Protein AF-A0A7H1DH81-F1 (afdb_monomer_lite)

Secondary structure (DSSP, 8-state):
--PPPPHHHHHHHHHHHHHHHTT----SS---HHHHHHHHHHHHHHHHHHHHHHHHHHHHHHHHHHTT--HHHHHHHHHHHHHHHHHHHHHHHHHHTHHHHHHHHHHHHHHHHHHHTS---HHHHHHTT-

Foldseek 3Di:
DPPDDFPLVVVVVVVQVVCVVLLHHQDLDDDDPVSVVSSVVSNVVSLVVLVVVLVVLVVVLVVCVVVVHDPVVNVVSVVVSVCSVVVSVVNVCCVVCSVVVSVVSVVVVVVSVVVVVDPDDPVVVVVVVD

Organism: Mythimna separata (NCBI:txid271217)

pLDDT: mean 76.34, std 10.95, range [39.78, 88.94]

Radius of gyration: 22.03 Å; chains: 1; bounding box: 42×45×63 Å

Sequence (130 aa):
MEEEPLLIDKTIKKCEFLFRCAGLNIKSSAKTRKDTIKSRAMYISNFIWLNIELTGAVAWFFTGIANSKSFTELTYVAPCITLSFVGNLKSIYVVFREDNVDKLIDVLRNMESNERGRPKHADKDAIMKS

Structure (mmCIF, N/CA/C/O backbone):
data_AF-A0A7H1DH81-F1
#
_entry.id   AF-A0A7H1DH81-F1
#
loop_
_atom_site.group_PDB
_atom_site.id
_atom_site.type_symbol
_atom_site.label_atom_id
_atom_site.label_alt_id
_atom_site.label_comp_id
_atom_site.label_asym_id
_atom_site.label_entity_id
_atom_site.label_seq_id
_atom_site.pdbx_PDB_ins_code
_atom_site.Cartn_x
_atom_site.Cartn_y
_atom_site.Cartn_z
_atom_site.occupancy
_atom_site.B_iso_or_equiv
_atom_site.auth_seq_id
_atom_site.auth_comp_id
_atom_site.auth_asym_id
_atom_site.auth_atom_id
_atom_site.pdbx_PDB_model_num
ATOM 1 N N . MET A 1 1 ? -13.277 -2.617 37.165 1.00 39.78 1 MET A N 1
ATOM 2 C CA . MET A 1 1 ? -12.417 -3.563 36.433 1.00 39.78 1 MET A CA 1
ATOM 3 C C . MET A 1 1 ? -12.203 -2.921 35.079 1.00 39.78 1 MET A C 1
ATOM 5 O O . MET A 1 1 ? -13.161 -2.828 34.328 1.00 39.78 1 MET A O 1
ATOM 9 N N . GLU A 1 2 ? -11.048 -2.295 34.857 1.00 45.34 2 GLU A N 1
ATOM 10 C CA . GLU A 1 2 ? -10.732 -1.724 33.543 1.00 45.34 2 GLU A CA 1
ATOM 11 C C . GLU A 1 2 ? -10.611 -2.899 32.571 1.00 45.34 2 GLU A C 1
ATOM 13 O O . GLU A 1 2 ? -9.770 -3.773 32.776 1.00 45.34 2 GLU A O 1
ATOM 18 N N . GLU A 1 3 ? -11.514 -3.000 31.595 1.00 58.84 3 GLU A N 1
ATOM 19 C CA . GLU A 1 3 ? -11.444 -4.073 30.606 1.00 58.84 3 GLU A CA 1
ATOM 20 C C . GLU A 1 3 ? -10.156 -3.910 29.795 1.00 58.84 3 GLU A C 1
ATOM 22 O O . GLU A 1 3 ? -9.946 -2.882 29.146 1.00 58.84 3 GLU A O 1
ATOM 27 N N . GLU A 1 4 ? -9.268 -4.907 29.854 1.00 67.12 4 GLU A N 1
ATOM 28 C CA . GLU A 1 4 ? -8.055 -4.909 29.041 1.00 67.12 4 GLU A CA 1
ATOM 29 C C . GLU A 1 4 ? -8.435 -4.744 27.562 1.00 67.12 4 GLU A C 1
ATOM 31 O O . GLU A 1 4 ? -9.294 -5.482 27.066 1.00 67.12 4 GLU A O 1
ATOM 36 N N . PRO A 1 5 ? -7.800 -3.824 26.820 1.00 73.19 5 PRO A N 1
ATOM 37 C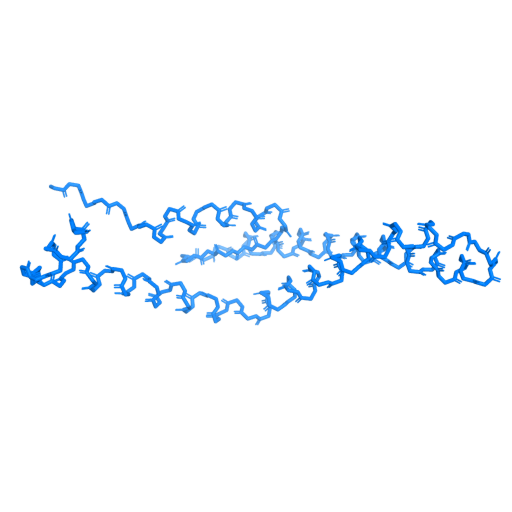 CA . PRO A 1 5 ? -8.129 -3.612 25.417 1.00 73.19 5 PRO A CA 1
ATOM 38 C C . PRO A 1 5 ? -7.924 -4.898 24.598 1.00 73.19 5 PRO A C 1
ATOM 40 O O . PRO A 1 5 ? -7.039 -5.712 24.885 1.00 73.19 5 PRO A O 1
ATOM 43 N N . LEU A 1 6 ? -8.747 -5.092 23.564 1.00 77.50 6 LEU A N 1
ATOM 44 C CA . LEU A 1 6 ? -8.610 -6.211 22.628 1.00 77.50 6 LEU A CA 1
ATOM 45 C C . LEU A 1 6 ? -7.233 -6.162 21.934 1.00 77.50 6 LEU A C 1
ATOM 47 O O . LEU A 1 6 ? -6.746 -5.098 21.532 1.00 77.50 6 LEU A O 1
ATOM 51 N N . LEU A 1 7 ? -6.582 -7.316 21.777 1.00 83.56 7 LEU A N 1
ATOM 52 C CA . LEU A 1 7 ? -5.299 -7.440 21.076 1.00 83.56 7 LEU A CA 1
ATOM 53 C C . LEU A 1 7 ? -5.446 -7.055 19.600 1.00 83.56 7 LEU A C 1
ATOM 55 O O . LEU A 1 7 ? -4.538 -6.446 19.013 1.00 83.56 7 LEU A O 1
ATOM 59 N N . ILE A 1 8 ? -6.609 -7.356 19.018 1.00 84.00 8 ILE A N 1
ATOM 60 C CA . ILE A 1 8 ? -6.982 -6.931 17.672 1.00 84.00 8 ILE A CA 1
ATOM 61 C C . ILE A 1 8 ? -6.990 -5.403 17.567 1.00 84.00 8 ILE A C 1
ATOM 63 O O . ILE A 1 8 ? -6.402 -4.872 16.627 1.00 84.00 8 ILE A O 1
ATOM 67 N N . ASP A 1 9 ? -7.505 -4.673 18.558 1.00 83.62 9 ASP A N 1
ATOM 68 C CA . ASP A 1 9 ? -7.508 -3.202 18.527 1.00 83.62 9 ASP A CA 1
ATOM 69 C C . ASP A 1 9 ? -6.098 -2.609 18.575 1.00 83.62 9 ASP A C 1
ATOM 71 O O . ASP A 1 9 ? -5.781 -1.661 17.849 1.00 83.62 9 ASP A O 1
ATOM 75 N N . LYS A 1 10 ? -5.203 -3.205 19.371 1.00 85.19 10 LYS A N 1
ATOM 76 C CA . LYS A 1 10 ? -3.791 -2.795 19.413 1.00 85.19 10 LYS A CA 1
ATOM 77 C C . LYS A 1 10 ? -3.096 -3.019 18.067 1.00 85.19 10 LYS A C 1
ATOM 79 O O . LYS A 1 10 ? -2.272 -2.198 17.657 1.00 85.19 10 LYS A O 1
ATOM 84 N N . THR A 1 11 ? -3.421 -4.113 17.384 1.00 85.75 11 THR A N 1
ATOM 85 C CA . THR A 1 11 ? -2.859 -4.453 16.069 1.00 85.75 11 THR A CA 1
ATOM 86 C C . THR A 1 11 ? -3.410 -3.534 14.984 1.00 85.75 11 THR A C 1
ATOM 88 O O . THR A 1 11 ? -2.633 -2.955 14.223 1.00 85.75 11 THR A O 1
ATOM 91 N N . ILE A 1 12 ? -4.725 -3.309 14.972 1.00 85.06 12 ILE A N 1
ATOM 92 C CA . ILE A 1 12 ? -5.389 -2.406 14.028 1.00 85.06 12 ILE A CA 1
ATOM 93 C C . ILE A 1 12 ? -4.824 -0.998 14.151 1.00 85.06 12 ILE A C 1
ATOM 95 O O . ILE A 1 12 ? -4.526 -0.393 13.131 1.00 85.06 12 ILE A O 1
ATOM 99 N N . LYS A 1 13 ? -4.573 -0.496 15.365 1.00 83.94 13 LYS A N 1
ATOM 100 C CA . LYS A 1 13 ? -4.003 0.846 15.561 1.00 83.94 13 LYS A CA 1
ATOM 101 C C . LYS A 1 13 ? -2.606 1.003 14.944 1.00 83.94 13 LYS A C 1
ATOM 103 O O . LYS A 1 13 ? -2.274 2.062 14.415 1.00 83.94 13 LYS A O 1
ATOM 108 N N . LYS A 1 14 ? -1.782 -0.053 14.974 1.00 84.06 14 LYS A N 1
ATOM 109 C CA . LYS A 1 14 ? -0.479 -0.068 14.281 1.00 84.06 14 LYS A CA 1
ATOM 110 C C . LYS A 1 14 ? -0.656 -0.112 12.766 1.00 84.06 14 LYS A C 1
ATOM 112 O O . LYS A 1 14 ? 0.030 0.610 12.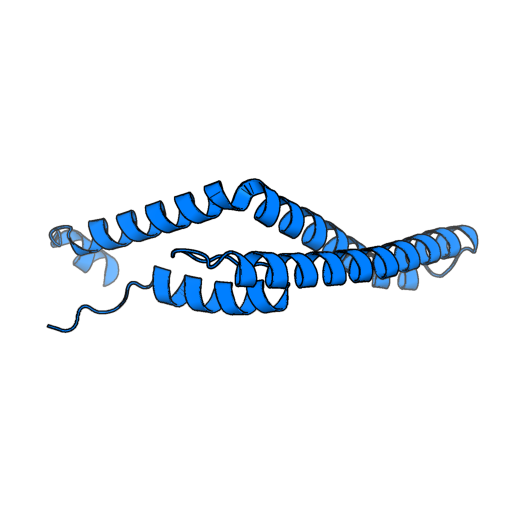047 1.00 84.06 14 LYS A O 1
ATOM 117 N N . CYS A 1 15 ? -1.580 -0.941 12.288 1.00 83.31 15 CYS A N 1
ATOM 118 C CA . CYS A 1 15 ? -1.914 -1.008 10.872 1.00 83.31 15 CYS A CA 1
ATOM 119 C C . CYS A 1 15 ? -2.454 0.333 10.365 1.00 83.31 15 CYS A C 1
ATOM 121 O O . CYS A 1 15 ? -1.995 0.795 9.332 1.00 83.31 15 CYS A O 1
ATOM 123 N N . GLU A 1 16 ? -3.349 0.994 11.098 1.00 81.44 16 GLU A N 1
ATOM 124 C CA . GLU A 1 16 ? -3.906 2.308 10.762 1.00 81.44 16 GLU A CA 1
ATOM 125 C C . GLU A 1 16 ? -2.792 3.336 10.554 1.00 81.44 16 GLU A C 1
ATOM 127 O O . GLU A 1 16 ? -2.818 4.072 9.572 1.00 81.44 16 GLU A O 1
ATOM 132 N N . PHE A 1 17 ? -1.769 3.344 11.415 1.00 78.44 17 PHE A N 1
ATOM 133 C CA . PHE A 1 17 ? -0.606 4.214 11.241 1.00 78.44 17 PHE A CA 1
ATOM 134 C C . PHE A 1 17 ? 0.139 3.938 9.924 1.00 78.44 17 PHE A C 1
ATOM 136 O O . PHE A 1 17 ? 0.388 4.865 9.153 1.00 78.44 17 PHE A O 1
ATOM 143 N N . LEU A 1 18 ? 0.439 2.668 9.628 1.00 79.56 18 LEU A N 1
ATOM 144 C CA . LEU A 1 18 ? 1.126 2.267 8.392 1.00 79.56 18 LEU A CA 1
ATOM 145 C C . LEU A 1 18 ? 0.294 2.571 7.141 1.00 79.56 18 LEU A C 1
ATOM 147 O O . LEU A 1 18 ? 0.806 3.109 6.160 1.00 79.56 18 LEU A O 1
ATOM 151 N N . PHE A 1 19 ? -1.000 2.265 7.183 1.00 76.94 19 PHE A N 1
ATOM 152 C CA . PHE A 1 19 ? -1.925 2.552 6.096 1.00 76.94 19 PHE A CA 1
ATOM 153 C C . PHE A 1 19 ? -2.043 4.056 5.868 1.00 76.94 19 PHE A C 1
ATOM 155 O O . PHE A 1 19 ? -1.987 4.492 4.721 1.00 76.94 19 PHE A O 1
ATOM 162 N N . ARG A 1 20 ? -2.074 4.863 6.932 1.00 74.69 20 ARG A N 1
ATOM 163 C CA . ARG A 1 20 ? -2.121 6.324 6.831 1.00 74.69 20 ARG A CA 1
ATOM 164 C C . ARG A 1 20 ? -0.862 6.904 6.191 1.00 74.69 20 ARG A C 1
ATOM 166 O O . ARG A 1 20 ? -0.984 7.831 5.395 1.00 74.69 20 ARG A O 1
ATOM 173 N N . CYS A 1 21 ? 0.317 6.337 6.463 1.00 68.31 21 CYS A N 1
ATOM 174 C CA . CYS A 1 21 ? 1.544 6.669 5.728 1.00 68.31 21 CYS A CA 1
ATOM 175 C C . CYS A 1 21 ? 1.430 6.331 4.232 1.00 68.31 21 CYS A C 1
ATOM 177 O O . CYS A 1 21 ? 1.894 7.100 3.396 1.00 68.31 21 CYS A O 1
ATOM 179 N N . ALA A 1 22 ? 0.752 5.235 3.886 1.00 70.62 22 ALA A N 1
ATOM 180 C CA . ALA A 1 22 ? 0.448 4.872 2.500 1.00 70.62 22 ALA A CA 1
ATOM 181 C C . ALA A 1 22 ? -0.727 5.671 1.884 1.00 70.62 22 ALA A C 1
ATOM 183 O O . ALA A 1 22 ? -1.071 5.462 0.722 1.00 70.62 22 ALA A O 1
ATOM 184 N N . GLY A 1 23 ? -1.363 6.585 2.630 1.00 69.00 23 GLY A N 1
ATOM 185 C CA . GLY A 1 23 ? -2.560 7.327 2.201 1.00 69.00 23 GLY A CA 1
ATOM 186 C C . GLY A 1 23 ? -3.870 6.526 2.268 1.00 69.00 23 GLY A C 1
ATOM 187 O O . GLY A 1 23 ? -4.926 7.025 1.881 1.00 69.00 23 GLY A O 1
ATOM 188 N N . LEU A 1 24 ? -3.821 5.299 2.782 1.00 73.56 24 LEU A N 1
ATOM 189 C CA . LEU A 1 24 ? -4.960 4.414 3.005 1.00 73.56 24 LEU A CA 1
ATOM 190 C C . LEU A 1 24 ? -5.548 4.663 4.403 1.00 73.56 24 LEU A C 1
ATOM 192 O O . LEU A 1 24 ? -4.820 4.894 5.365 1.00 73.56 24 LEU A O 1
ATOM 196 N N . ASN A 1 25 ? -6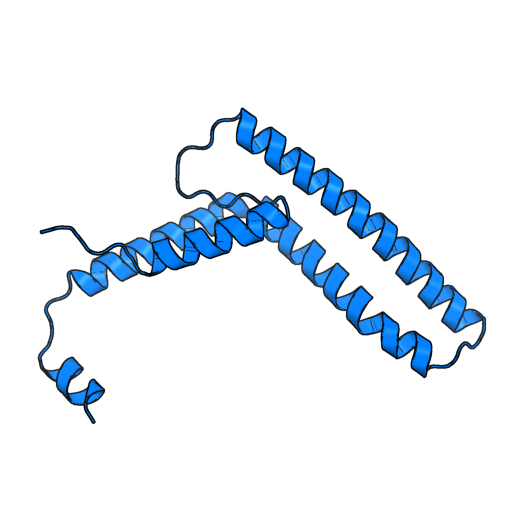.870 4.611 4.542 1.00 70.19 25 ASN A N 1
ATOM 197 C CA . ASN A 1 25 ? -7.532 4.892 5.815 1.00 70.19 25 ASN A CA 1
ATOM 198 C C . ASN A 1 25 ? -8.465 3.746 6.193 1.00 70.19 25 ASN A C 1
ATOM 200 O O . ASN A 1 25 ? -9.576 3.650 5.683 1.00 70.19 25 ASN A O 1
ATOM 204 N N . ILE A 1 26 ? -8.003 2.887 7.097 1.00 66.69 26 ILE A N 1
ATOM 205 C CA . ILE A 1 26 ? -8.800 1.804 7.672 1.00 66.69 26 ILE A CA 1
ATOM 206 C C . ILE A 1 26 ? -9.252 2.292 9.043 1.00 66.69 26 ILE A C 1
ATOM 208 O O . ILE A 1 26 ? -8.473 2.304 9.993 1.00 66.69 26 ILE A O 1
ATOM 212 N N . LYS A 1 27 ? -10.494 2.765 9.128 1.00 63.19 27 LYS A N 1
ATOM 213 C CA . LYS A 1 27 ? -11.109 3.220 10.379 1.00 63.19 27 LYS A CA 1
ATOM 214 C C . LYS A 1 27 ? -12.299 2.334 10.674 1.00 63.19 27 LYS A C 1
ATOM 216 O O . LYS A 1 27 ? -13.221 2.293 9.872 1.00 63.19 27 LYS A O 1
ATOM 221 N N . SER A 1 28 ? -12.327 1.753 11.870 1.00 51.56 28 SER A N 1
ATOM 222 C CA . SER A 1 28 ? -13.474 0.971 12.341 1.00 51.56 28 SER A CA 1
ATOM 223 C C . SER A 1 28 ? -14.630 1.835 12.891 1.00 51.56 28 SER A C 1
ATOM 225 O O . SER A 1 28 ? -15.534 1.303 13.525 1.00 51.56 28 SER A O 1
ATOM 227 N N . SER A 1 29 ? -14.565 3.168 12.790 1.00 51.84 29 SER A N 1
ATOM 228 C CA . SER A 1 29 ? -15.549 4.091 13.378 1.00 51.84 29 SER A CA 1
ATOM 229 C C . SER A 1 29 ? -15.873 5.248 12.427 1.00 51.84 29 SER A C 1
ATOM 231 O O . SER A 1 29 ? -15.110 5.530 11.498 1.00 51.84 29 SER A O 1
ATOM 233 N N . ALA A 1 30 ? -17.023 5.894 12.663 1.00 48.81 30 ALA A N 1
ATOM 234 C CA . ALA A 1 30 ? -17.694 6.857 11.792 1.00 48.81 30 ALA A CA 1
ATOM 235 C C . ALA A 1 30 ? -16.723 7.865 11.149 1.00 48.81 30 ALA A C 1
ATOM 237 O O . ALA A 1 30 ? -16.102 8.702 11.808 1.00 48.81 30 ALA A O 1
ATOM 238 N N . LYS A 1 31 ? -16.587 7.777 9.823 1.00 57.22 31 LYS A N 1
ATOM 239 C CA . LYS A 1 31 ? -15.692 8.631 9.040 1.00 57.22 31 LYS A CA 1
ATOM 240 C C . LYS A 1 31 ? -16.330 10.004 8.824 1.00 57.22 31 LYS A C 1
ATOM 242 O O . LYS A 1 31 ? -17.356 10.131 8.160 1.00 57.22 31 LYS A O 1
ATOM 247 N N . THR A 1 32 ? -15.668 11.066 9.282 1.00 61.56 32 THR A N 1
ATOM 248 C CA . THR A 1 32 ? -15.981 12.427 8.830 1.00 61.56 32 THR A CA 1
ATOM 249 C C . THR A 1 32 ? -15.653 12.539 7.339 1.00 61.56 32 THR A C 1
ATOM 251 O O . THR A 1 32 ? -14.532 12.258 6.906 1.00 61.56 32 THR A O 1
ATOM 254 N N . ARG A 1 33 ? -16.621 12.981 6.528 1.00 58.50 33 ARG A N 1
ATOM 255 C CA . ARG A 1 33 ? -16.519 13.061 5.055 1.00 58.50 33 ARG A CA 1
ATOM 256 C C . ARG A 1 33 ? -15.261 13.809 4.572 1.00 58.50 33 ARG A C 1
ATOM 258 O O . ARG A 1 33 ? -14.664 13.426 3.572 1.00 58.50 33 ARG A O 1
ATOM 265 N N . LYS A 1 34 ? -14.809 14.821 5.325 1.00 61.47 34 LYS A N 1
ATOM 266 C CA . LYS A 1 34 ? -13.588 15.603 5.044 1.00 61.47 34 LYS A CA 1
ATOM 267 C C . LYS A 1 34 ? -12.287 14.801 5.203 1.00 61.47 34 LYS A C 1
ATOM 269 O O . LYS A 1 34 ? -11.406 14.926 4.357 1.00 61.47 34 LYS A O 1
ATOM 274 N N . ASP A 1 35 ? -12.178 13.951 6.226 1.00 66.38 35 ASP A N 1
ATOM 275 C CA . ASP A 1 35 ? -10.995 13.096 6.428 1.00 66.38 35 ASP A CA 1
ATOM 276 C C . ASP A 1 35 ? -10.861 12.057 5.314 1.00 66.38 35 ASP A C 1
ATOM 278 O O . ASP A 1 35 ? -9.759 11.760 4.856 1.00 66.38 35 ASP A O 1
ATOM 282 N N . THR A 1 36 ? -11.996 11.546 4.836 1.00 67.69 36 THR A N 1
ATOM 283 C CA . THR A 1 36 ? -12.039 10.581 3.731 1.00 67.69 36 THR A CA 1
ATOM 284 C C . THR A 1 36 ? -11.566 11.218 2.428 1.00 67.69 36 THR A C 1
ATOM 286 O O . THR A 1 36 ? -10.766 10.623 1.713 1.00 67.69 36 THR A O 1
ATOM 289 N N . ILE A 1 37 ? -11.995 12.451 2.138 1.00 70.50 37 ILE A N 1
ATOM 290 C CA . ILE A 1 37 ? -11.561 13.189 0.942 1.00 70.50 37 ILE A CA 1
ATOM 291 C C . ILE A 1 37 ? -10.065 13.513 1.016 1.00 70.50 37 ILE A C 1
ATOM 293 O O . ILE A 1 37 ? -9.348 13.282 0.046 1.00 70.50 37 ILE A O 1
ATOM 297 N N . LYS A 1 38 ? -9.568 13.984 2.169 1.00 74.50 38 LYS A N 1
ATOM 298 C CA . LYS A 1 38 ? -8.140 14.289 2.355 1.00 74.50 38 LYS A CA 1
ATOM 299 C C . LYS A 1 38 ? -7.267 13.041 2.212 1.00 74.50 38 LYS A C 1
ATOM 301 O O . LYS A 1 38 ? -6.248 13.090 1.530 1.00 74.50 38 LYS A O 1
ATOM 306 N N . SER A 1 39 ? -7.682 11.923 2.809 1.00 70.12 39 SER A N 1
ATOM 307 C CA . SER A 1 39 ? -6.969 10.650 2.673 1.00 70.12 39 SER A CA 1
ATOM 308 C C . SER A 1 39 ? -6.997 10.131 1.239 1.00 70.12 39 SER A C 1
ATOM 310 O O . SER A 1 39 ? -5.967 9.707 0.732 1.00 70.12 39 SER A O 1
ATOM 312 N N . ARG A 1 40 ? -8.144 10.214 0.551 1.00 73.25 40 ARG A N 1
ATOM 313 C CA . ARG A 1 40 ? -8.249 9.815 -0.860 1.00 73.25 40 ARG A CA 1
ATOM 314 C C . ARG A 1 40 ? -7.395 10.693 -1.769 1.00 73.25 40 ARG A C 1
ATOM 316 O O . ARG A 1 40 ? -6.774 10.166 -2.680 1.00 73.25 40 ARG A O 1
ATOM 323 N N . ALA A 1 41 ? -7.305 11.994 -1.503 1.00 75.88 41 ALA A N 1
ATOM 324 C CA . ALA A 1 41 ? -6.409 12.883 -2.238 1.00 75.88 41 ALA A CA 1
ATOM 325 C C . ALA A 1 41 ? -4.933 12.498 -2.031 1.00 75.88 41 ALA A C 1
ATOM 327 O O . ALA A 1 41 ? -4.199 12.386 -3.005 1.00 75.88 41 ALA A O 1
ATOM 328 N N . MET A 1 42 ? -4.512 12.216 -0.790 1.00 75.94 42 MET A N 1
ATOM 329 C CA . MET A 1 42 ? -3.155 11.721 -0.505 1.00 75.94 42 MET A CA 1
ATOM 330 C C . MET A 1 42 ? -2.874 10.377 -1.184 1.00 75.94 42 MET A C 1
ATOM 332 O O . MET A 1 42 ? -1.795 10.194 -1.742 1.00 75.94 42 MET A O 1
ATOM 336 N N . TYR A 1 43 ? -3.848 9.462 -1.182 1.00 79.56 43 TYR A N 1
ATOM 337 C CA . TYR A 1 43 ? -3.754 8.193 -1.900 1.00 79.56 43 TYR A CA 1
ATOM 338 C C . TYR A 1 43 ? -3.575 8.402 -3.404 1.00 79.56 43 TYR A C 1
ATOM 340 O O . TYR A 1 43 ? -2.661 7.828 -3.981 1.00 79.56 43 TYR A O 1
ATOM 348 N N . ILE A 1 44 ? -4.396 9.250 -4.033 1.00 79.00 44 ILE A N 1
ATOM 349 C CA . ILE A 1 44 ? -4.305 9.543 -5.472 1.00 79.00 44 ILE A CA 1
ATOM 350 C C . ILE A 1 44 ? -2.944 10.159 -5.811 1.00 79.00 44 ILE A C 1
ATOM 352 O O . ILE A 1 44 ? -2.320 9.738 -6.781 1.00 79.00 44 ILE A O 1
ATOM 356 N N . SER A 1 45 ? -2.446 11.096 -5.002 1.00 80.69 45 SER A N 1
ATOM 357 C CA . SER A 1 45 ? -1.120 11.687 -5.213 1.00 80.69 45 SER A CA 1
ATOM 358 C C . SER A 1 45 ? 0.003 10.651 -5.106 1.00 80.69 45 SER A C 1
ATOM 360 O O . SER A 1 45 ? 0.846 10.585 -5.998 1.00 80.69 45 SER A O 1
ATOM 362 N N . ASN A 1 46 ? -0.005 9.805 -4.066 1.00 81.25 46 ASN A N 1
ATOM 363 C CA . ASN A 1 46 ? 0.968 8.714 -3.918 1.00 81.25 46 ASN A CA 1
ATOM 364 C C . ASN A 1 46 ? 0.863 7.699 -5.059 1.00 81.25 46 ASN A C 1
ATOM 366 O O . ASN A 1 46 ? 1.877 7.219 -5.558 1.00 81.25 46 ASN A O 1
ATOM 370 N N . PHE A 1 47 ? -0.356 7.394 -5.496 1.00 81.12 47 PHE A N 1
ATOM 371 C CA . PHE A 1 47 ? -0.608 6.479 -6.597 1.00 81.12 47 PHE A CA 1
ATOM 372 C C . PHE A 1 47 ? -0.031 7.024 -7.905 1.00 81.12 47 PHE A C 1
ATOM 374 O O . PHE A 1 47 ? 0.713 6.321 -8.582 1.00 81.12 47 PHE A O 1
ATOM 381 N N . ILE A 1 48 ? -0.304 8.286 -8.245 1.00 84.94 48 ILE A N 1
ATOM 382 C CA . ILE A 1 48 ? 0.241 8.919 -9.453 1.00 84.94 48 ILE A CA 1
ATOM 383 C C . ILE A 1 48 ? 1.771 8.957 -9.392 1.00 84.94 48 ILE A C 1
ATOM 385 O O . ILE A 1 48 ? 2.418 8.559 -10.358 1.00 84.94 48 ILE A O 1
ATOM 389 N N . TRP A 1 49 ? 2.348 9.365 -8.258 1.00 82.69 49 TRP A N 1
ATOM 390 C CA . TRP A 1 49 ? 3.800 9.410 -8.072 1.00 82.69 49 TRP A CA 1
ATOM 391 C C . TRP A 1 49 ? 4.451 8.047 -8.321 1.00 82.69 49 TRP A C 1
ATOM 393 O O . TRP A 1 49 ? 5.353 7.915 -9.149 1.00 82.69 49 TRP A O 1
ATOM 403 N N . LEU A 1 50 ? 3.931 7.013 -7.660 1.00 82.81 50 LEU A N 1
ATOM 404 C CA . LEU A 1 50 ? 4.453 5.657 -7.755 1.00 82.81 50 LEU A CA 1
ATOM 405 C C . LEU A 1 50 ? 4.295 5.083 -9.172 1.00 82.81 50 LEU A C 1
ATOM 407 O O . LEU A 1 50 ? 5.167 4.352 -9.631 1.00 82.81 50 LEU A O 1
ATOM 411 N N . ASN A 1 51 ? 3.219 5.425 -9.890 1.00 83.31 51 ASN A N 1
ATOM 412 C CA . ASN A 1 51 ? 3.026 5.000 -11.280 1.00 83.31 51 ASN A CA 1
ATOM 413 C C . ASN A 1 51 ? 3.969 5.722 -12.256 1.00 83.31 51 ASN A C 1
ATOM 415 O O . ASN A 1 51 ? 4.415 5.102 -13.223 1.00 83.31 51 ASN A O 1
ATOM 419 N N . ILE A 1 52 ? 4.308 6.993 -12.010 1.00 87.38 52 ILE A N 1
ATOM 420 C CA . ILE A 1 52 ? 5.309 7.723 -12.806 1.00 87.38 52 ILE A CA 1
ATOM 421 C C . ILE A 1 52 ? 6.689 7.083 -12.624 1.00 87.38 52 ILE A C 1
ATOM 423 O O . ILE A 1 52 ? 7.340 6.754 -13.618 1.00 87.38 52 ILE A O 1
ATOM 427 N N . GLU A 1 53 ? 7.110 6.836 -11.379 1.00 84.12 53 GLU A N 1
ATOM 428 C CA . GLU A 1 53 ? 8.379 6.150 -11.100 1.00 84.12 53 GLU A CA 1
ATOM 429 C C . GLU A 1 53 ? 8.405 4.737 -11.687 1.00 84.12 53 GLU A C 1
ATOM 431 O O . GLU A 1 53 ? 9.389 4.348 -12.318 1.00 84.12 53 GLU A O 1
ATOM 436 N N . LEU A 1 54 ? 7.311 3.983 -11.545 1.00 84.94 54 LEU A N 1
ATOM 437 C CA . LEU A 1 54 ? 7.202 2.636 -12.094 1.00 84.94 54 LEU A CA 1
ATOM 438 C C . LEU A 1 54 ? 7.306 2.643 -13.622 1.00 84.94 54 LEU A C 1
ATOM 440 O O . LEU A 1 54 ? 8.040 1.836 -14.185 1.00 84.94 54 LEU A O 1
ATOM 444 N N . THR A 1 55 ? 6.619 3.566 -14.297 1.00 87.12 55 THR A N 1
ATOM 445 C CA . THR A 1 55 ? 6.679 3.696 -15.761 1.00 87.12 55 THR A CA 1
ATOM 446 C C . THR A 1 55 ? 8.093 4.050 -16.218 1.00 87.12 55 THR A C 1
ATOM 448 O O . THR A 1 55 ? 8.588 3.461 -17.178 1.00 87.12 55 THR A O 1
ATOM 451 N N . GLY A 1 56 ? 8.777 4.947 -15.501 1.00 86.56 56 GLY A N 1
ATOM 452 C CA . GLY A 1 56 ? 10.178 5.282 -15.760 1.00 86.56 56 GLY A CA 1
ATOM 453 C C . GLY A 1 56 ? 11.113 4.084 -15.579 1.00 86.56 56 GLY A C 1
ATOM 454 O O . GLY A 1 56 ? 11.933 3.806 -16.454 1.00 86.56 56 GLY A O 1
ATOM 455 N N . ALA A 1 57 ? 10.951 3.329 -14.491 1.00 85.00 57 ALA A N 1
ATOM 456 C CA . ALA A 1 57 ? 11.741 2.130 -14.218 1.00 85.00 57 ALA A CA 1
ATOM 457 C C . ALA A 1 57 ? 11.506 1.032 -15.267 1.00 85.00 57 ALA A C 1
ATOM 459 O O . ALA A 1 57 ? 12.457 0.408 -15.733 1.00 85.00 57 ALA A O 1
ATOM 460 N N . VAL A 1 58 ? 10.256 0.831 -15.688 1.00 85.69 58 VAL A N 1
ATOM 461 C CA . VAL A 1 58 ? 9.885 -0.132 -16.732 1.00 85.69 58 VAL A CA 1
ATOM 462 C C . VAL A 1 58 ? 10.443 0.290 -18.097 1.00 85.69 58 VAL A C 1
ATOM 464 O O . VAL A 1 58 ? 11.034 -0.533 -18.795 1.00 85.69 58 VAL A O 1
ATOM 467 N N . ALA A 1 59 ? 10.333 1.568 -18.470 1.00 86.25 59 ALA A N 1
ATOM 468 C CA . ALA A 1 59 ? 10.910 2.087 -19.712 1.00 86.25 59 ALA A CA 1
ATOM 469 C C . ALA A 1 59 ? 12.443 1.961 -19.730 1.00 86.25 59 ALA A C 1
ATOM 471 O O . ALA A 1 59 ? 13.024 1.541 -20.736 1.00 86.25 59 ALA A O 1
ATOM 472 N N . TRP A 1 60 ? 13.101 2.262 -18.605 1.00 84.62 60 TRP A N 1
ATOM 473 C CA . TRP A 1 60 ? 14.542 2.069 -18.439 1.00 84.62 60 TRP A CA 1
ATOM 474 C C . TRP A 1 60 ? 14.930 0.593 -18.546 1.00 84.62 60 TRP A C 1
ATOM 476 O O . TRP A 1 60 ? 15.905 0.265 -19.219 1.00 84.62 60 TRP A O 1
ATOM 486 N N . PHE A 1 61 ? 14.136 -0.302 -17.953 1.00 82.94 61 PHE A N 1
ATOM 487 C CA . PHE A 1 61 ? 14.344 -1.746 -18.019 1.00 82.94 61 PHE A CA 1
ATOM 488 C C . PHE A 1 61 ? 14.277 -2.258 -19.465 1.00 82.94 61 PHE A C 1
ATOM 490 O O . PHE A 1 61 ? 15.224 -2.892 -19.927 1.00 82.94 61 PHE A O 1
ATOM 497 N N . PHE A 1 62 ? 13.227 -1.912 -20.222 1.00 83.25 62 PHE A N 1
ATOM 498 C CA . PHE A 1 62 ? 13.101 -2.297 -21.636 1.00 83.25 62 PHE A CA 1
ATOM 499 C C . PHE A 1 62 ? 14.210 -1.706 -22.516 1.00 83.25 62 PHE A C 1
ATOM 501 O O . PHE A 1 62 ? 14.761 -2.401 -23.370 1.00 83.25 62 PHE A O 1
ATOM 508 N N . THR A 1 63 ? 14.592 -0.450 -22.275 1.00 84.00 63 THR A N 1
ATOM 509 C CA . THR A 1 63 ? 15.714 0.189 -22.982 1.00 84.00 63 THR A CA 1
ATOM 510 C C . THR A 1 63 ? 17.046 -0.492 -22.648 1.00 84.00 63 THR A C 1
ATOM 512 O O . THR A 1 63 ? 17.910 -0.622 -23.515 1.00 84.00 63 THR A O 1
ATOM 515 N N . GLY A 1 64 ? 17.218 -0.965 -21.412 1.00 81.19 64 GLY A N 1
ATOM 516 C CA . GLY A 1 64 ? 18.378 -1.743 -20.982 1.00 81.19 64 GLY A CA 1
ATOM 517 C C . GLY A 1 64 ? 18.473 -3.103 -21.672 1.00 81.19 64 GLY A C 1
ATOM 518 O O . GLY A 1 64 ? 19.568 -3.488 -22.075 1.00 81.19 64 GLY A O 1
ATOM 519 N N . ILE A 1 65 ? 17.338 -3.781 -21.886 1.00 81.06 65 ILE A N 1
ATOM 520 C CA . ILE A 1 65 ? 17.281 -5.021 -22.682 1.00 81.06 65 ILE A CA 1
ATOM 521 C C . ILE A 1 65 ? 17.728 -4.744 -24.123 1.00 81.06 65 ILE A C 1
ATOM 523 O O . ILE A 1 65 ? 18.603 -5.439 -24.634 1.00 81.06 65 ILE A O 1
ATOM 527 N N . ALA A 1 66 ? 17.163 -3.714 -24.764 1.00 82.25 66 ALA A N 1
ATOM 528 C CA . ALA A 1 66 ? 17.460 -3.384 -26.160 1.00 82.25 66 ALA A CA 1
ATOM 529 C C . ALA A 1 66 ? 18.927 -2.975 -26.389 1.00 82.25 66 ALA A C 1
ATOM 531 O O . ALA A 1 66 ? 19.488 -3.272 -27.439 1.00 82.25 66 ALA A O 1
ATOM 532 N N . ASN A 1 67 ? 19.559 -2.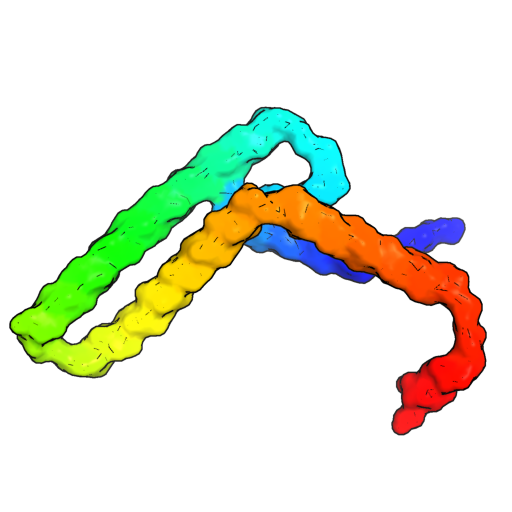334 -25.400 1.00 81.62 67 ASN A N 1
ATOM 533 C CA . ASN A 1 67 ? 20.968 -1.927 -25.453 1.00 81.62 67 ASN A CA 1
ATOM 534 C C . ASN A 1 67 ? 21.933 -2.976 -24.876 1.00 81.62 67 ASN A C 1
ATOM 536 O O . ASN A 1 67 ? 23.104 -2.666 -24.649 1.00 81.62 67 ASN A O 1
ATOM 540 N N . SER A 1 68 ? 21.474 -4.209 -24.625 1.00 75.56 68 SER A N 1
ATOM 541 C CA . SER A 1 68 ? 22.297 -5.302 -24.078 1.00 75.56 68 SER A CA 1
ATOM 542 C C . SER A 1 68 ? 23.056 -4.917 -22.797 1.00 75.56 68 SER A C 1
ATOM 544 O O . SER A 1 68 ? 24.212 -5.293 -22.598 1.00 75.56 68 SER A O 1
ATOM 546 N N . LYS A 1 69 ? 22.408 -4.146 -21.912 1.00 71.00 69 LYS A N 1
ATOM 547 C CA . LYS A 1 69 ? 22.960 -3.855 -20.584 1.00 71.00 69 LYS A CA 1
ATOM 548 C C . LYS A 1 69 ? 23.175 -5.145 -19.798 1.00 71.00 69 LYS A C 1
ATOM 550 O O . LYS A 1 69 ? 22.473 -6.137 -19.991 1.00 71.00 69 LYS A O 1
ATOM 555 N N . SER A 1 70 ? 24.142 -5.107 -18.880 1.00 75.44 70 SER A N 1
ATOM 556 C CA . SER A 1 70 ? 24.479 -6.245 -18.025 1.00 75.44 70 SER A CA 1
ATOM 557 C C . SER A 1 70 ? 23.234 -6.806 -17.338 1.00 75.44 70 SER A C 1
ATOM 559 O O . SER A 1 70 ? 22.501 -6.078 -16.664 1.00 75.44 70 SER A O 1
ATOM 561 N N . PHE A 1 71 ? 23.028 -8.119 -17.467 1.00 73.06 71 PHE A N 1
ATOM 562 C CA . PHE A 1 71 ? 21.938 -8.849 -16.818 1.00 73.06 71 PHE A CA 1
ATOM 563 C C . PHE A 1 71 ? 21.897 -8.592 -15.301 1.00 73.06 71 PHE A C 1
ATOM 565 O O . PHE A 1 71 ? 20.822 -8.528 -14.706 1.00 73.06 71 PHE A O 1
ATOM 572 N N . THR A 1 72 ? 23.054 -8.348 -14.681 1.00 74.06 72 THR A N 1
ATOM 573 C CA . THR A 1 72 ? 23.172 -8.000 -13.260 1.00 74.06 72 THR A CA 1
ATOM 574 C C . THR A 1 72 ? 22.470 -6.682 -12.914 1.00 74.06 72 THR A C 1
ATOM 576 O O . THR A 1 72 ? 21.796 -6.615 -11.890 1.00 74.06 72 THR A O 1
ATOM 579 N N . GLU A 1 73 ? 22.551 -5.654 -13.770 1.00 74.06 73 GLU A N 1
ATOM 580 C CA . GLU A 1 73 ? 21.857 -4.373 -13.542 1.00 74.06 73 GLU A CA 1
ATOM 581 C C . GLU A 1 73 ? 20.338 -4.522 -13.670 1.00 74.06 73 GLU A C 1
ATOM 583 O O . GLU A 1 73 ? 19.587 -3.970 -12.867 1.00 74.06 73 GLU A O 1
ATOM 588 N N . LEU A 1 74 ? 19.870 -5.306 -14.647 1.00 76.00 74 LEU A N 1
ATOM 589 C CA . LEU A 1 74 ? 18.439 -5.561 -14.816 1.00 76.00 74 LEU A CA 1
ATOM 590 C C . LEU A 1 74 ? 17.864 -6.349 -13.637 1.00 76.00 74 LEU A C 1
ATOM 592 O O . LEU A 1 74 ? 16.822 -5.987 -13.090 1.00 76.00 74 LEU A O 1
ATOM 596 N N . THR A 1 75 ? 18.557 -7.406 -13.214 1.00 82.38 75 THR A N 1
ATOM 597 C CA . THR A 1 75 ? 18.087 -8.273 -12.124 1.00 82.38 75 THR A CA 1
ATOM 598 C C . THR A 1 75 ? 18.133 -7.565 -10.768 1.00 82.38 75 THR A C 1
ATOM 600 O O . THR A 1 75 ? 17.363 -7.908 -9.877 1.00 82.38 75 THR A O 1
ATOM 603 N N . TYR A 1 76 ? 18.974 -6.539 -10.611 1.00 82.31 76 TYR A N 1
ATOM 604 C CA . TYR A 1 76 ? 18.992 -5.692 -9.417 1.00 82.31 76 TYR A CA 1
ATOM 605 C C . TYR A 1 76 ? 17.732 -4.816 -9.295 1.00 82.31 76 TYR A C 1
ATOM 607 O O . TYR A 1 76 ? 17.208 -4.626 -8.200 1.00 82.31 76 TYR A O 1
ATOM 615 N N . VAL A 1 77 ? 17.207 -4.315 -10.419 1.00 80.62 77 VAL A N 1
ATOM 616 C CA . VAL A 1 77 ? 16.049 -3.399 -10.449 1.00 80.62 77 VAL A CA 1
ATOM 617 C C . VAL A 1 77 ? 14.706 -4.148 -10.529 1.00 80.62 77 VAL A C 1
ATOM 619 O O . VAL A 1 77 ? 13.682 -3.652 -10.052 1.00 80.62 77 VAL A O 1
ATOM 622 N N . ALA A 1 78 ? 14.687 -5.367 -11.077 1.00 79.69 78 ALA A N 1
ATOM 623 C CA . ALA A 1 78 ? 13.467 -6.161 -11.264 1.00 79.69 78 ALA A CA 1
ATOM 624 C C . ALA A 1 78 ? 12.656 -6.445 -9.972 1.00 79.69 78 ALA A C 1
ATOM 626 O O . ALA A 1 78 ? 11.423 -6.322 -10.011 1.00 79.69 78 ALA A O 1
ATOM 627 N N . PRO A 1 79 ? 13.269 -6.769 -8.811 1.00 85.69 79 PRO A N 1
ATOM 628 C CA . PRO A 1 79 ? 12.533 -6.965 -7.562 1.00 85.69 79 PRO A CA 1
ATOM 629 C C . PRO A 1 79 ? 11.808 -5.698 -7.101 1.00 85.69 79 PRO A C 1
ATOM 631 O O . PRO A 1 79 ? 10.680 -5.781 -6.620 1.00 85.69 79 PRO A O 1
ATOM 634 N N . CYS A 1 80 ? 12.413 -4.522 -7.293 1.00 82.94 80 CYS A N 1
ATOM 635 C CA . CYS A 1 80 ? 11.816 -3.237 -6.929 1.00 82.94 80 CYS A CA 1
ATOM 636 C C . CYS A 1 80 ? 10.581 -2.933 -7.784 1.00 82.94 80 CYS A C 1
ATOM 638 O O . CYS A 1 80 ? 9.539 -2.566 -7.245 1.00 82.94 80 CYS A O 1
ATOM 640 N N . ILE A 1 81 ? 10.663 -3.162 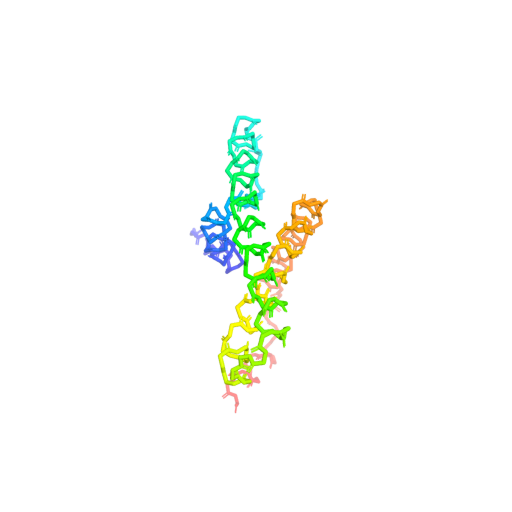-9.099 1.00 84.31 81 ILE A N 1
ATOM 641 C CA . ILE A 1 81 ? 9.522 -3.015 -10.020 1.00 84.31 81 ILE A CA 1
ATOM 642 C C . ILE A 1 81 ? 8.386 -3.963 -9.608 1.00 84.31 81 ILE A C 1
ATOM 644 O O . ILE A 1 81 ? 7.229 -3.550 -9.511 1.00 84.31 81 ILE A O 1
ATOM 648 N N . THR A 1 82 ? 8.722 -5.219 -9.302 1.00 86.38 82 THR A N 1
ATOM 649 C CA . THR A 1 82 ? 7.746 -6.243 -8.902 1.00 86.38 82 THR A CA 1
ATOM 650 C C . THR A 1 82 ? 7.054 -5.882 -7.585 1.00 86.38 82 THR A C 1
ATOM 652 O O . THR A 1 82 ? 5.825 -5.926 -7.500 1.00 86.38 82 THR A O 1
ATOM 655 N N . LEU A 1 83 ? 7.818 -5.476 -6.564 1.00 86.12 83 LEU A N 1
ATOM 656 C CA . LEU A 1 83 ? 7.279 -5.057 -5.266 1.00 86.12 83 LEU A CA 1
ATOM 657 C C . LEU A 1 83 ? 6.382 -3.822 -5.395 1.00 86.12 83 LEU A C 1
ATOM 659 O O . LEU A 1 83 ? 5.291 -3.806 -4.821 1.00 86.12 83 LEU A O 1
ATOM 663 N N . SER A 1 84 ? 6.790 -2.828 -6.185 1.00 85.56 84 SER A N 1
ATOM 664 C CA . SER A 1 84 ? 5.981 -1.634 -6.450 1.00 85.56 84 SER A CA 1
ATOM 665 C C . SER A 1 84 ? 4.676 -1.975 -7.172 1.00 85.56 84 SER A C 1
ATOM 667 O O . SER A 1 84 ? 3.624 -1.437 -6.825 1.00 85.56 84 SER A O 1
ATOM 669 N N . PHE A 1 85 ? 4.696 -2.904 -8.130 1.00 83.12 85 PHE A N 1
ATOM 670 C CA . PHE A 1 85 ? 3.490 -3.342 -8.836 1.00 83.12 85 PHE A CA 1
ATOM 671 C C . PHE A 1 85 ? 2.509 -4.084 -7.913 1.00 83.12 85 PHE A C 1
ATOM 673 O O . PHE A 1 85 ? 1.325 -3.743 -7.849 1.00 83.12 85 PHE A O 1
ATOM 680 N N . VAL A 1 86 ? 3.004 -5.052 -7.135 1.00 86.06 86 VAL A N 1
ATOM 681 C CA . VAL A 1 86 ? 2.186 -5.800 -6.165 1.00 86.06 86 VAL A CA 1
ATOM 682 C C . VAL A 1 86 ? 1.634 -4.872 -5.079 1.00 86.06 86 VAL A C 1
ATOM 684 O O . VAL A 1 86 ? 0.460 -4.976 -4.715 1.00 86.06 86 VAL A O 1
ATOM 687 N N . GLY A 1 87 ? 2.448 -3.934 -4.588 1.00 84.06 87 GLY A N 1
ATOM 688 C CA . GLY A 1 87 ? 2.033 -2.920 -3.620 1.00 84.06 87 GLY A CA 1
ATOM 689 C C . GLY A 1 87 ? 0.897 -2.043 -4.148 1.00 84.06 87 GLY A C 1
ATOM 690 O O . GLY A 1 87 ? -0.114 -1.873 -3.461 1.00 84.06 87 GLY A O 1
ATOM 691 N N . ASN A 1 88 ? 1.008 -1.567 -5.394 1.00 82.25 88 ASN A N 1
ATOM 692 C CA . ASN A 1 88 ? -0.052 -0.811 -6.066 1.00 82.25 88 ASN A CA 1
ATOM 693 C C . ASN A 1 88 ? -1.351 -1.612 -6.152 1.00 82.25 88 ASN A C 1
ATOM 695 O O . ASN A 1 88 ? -2.384 -1.143 -5.675 1.00 82.25 88 ASN A O 1
ATOM 699 N N . LEU A 1 89 ? -1.302 -2.833 -6.692 1.00 83.69 89 LEU A N 1
ATOM 700 C CA . LEU A 1 89 ? -2.479 -3.696 -6.826 1.00 83.69 89 LEU A CA 1
ATOM 701 C C . LEU A 1 89 ? -3.164 -3.952 -5.482 1.00 83.69 89 LEU A C 1
ATOM 703 O O . LEU A 1 89 ? -4.387 -3.844 -5.370 1.00 83.69 89 LEU A O 1
ATOM 707 N N . LYS A 1 90 ? -2.379 -4.248 -4.443 1.00 83.31 90 LYS A N 1
ATOM 708 C CA . LYS A 1 90 ? -2.908 -4.491 -3.099 1.00 83.31 90 LYS A CA 1
ATOM 709 C C . LYS A 1 90 ? -3.550 -3.233 -2.516 1.00 83.31 90 LYS A C 1
ATOM 711 O O . LYS A 1 90 ? -4.606 -3.329 -1.897 1.00 83.31 90 LYS A O 1
ATOM 716 N N . SER A 1 91 ? -2.956 -2.063 -2.751 1.00 81.50 91 SER A N 1
ATOM 717 C CA . SER A 1 91 ? -3.518 -0.784 -2.308 1.00 81.50 91 SER A CA 1
ATOM 718 C C . SER A 1 91 ? -4.861 -0.485 -2.983 1.00 81.50 91 SER A C 1
ATOM 720 O O . SER A 1 91 ? -5.822 -0.149 -2.296 1.00 81.50 91 SER A O 1
ATOM 722 N N . ILE A 1 92 ? -4.961 -0.714 -4.299 1.00 81.56 92 ILE A N 1
ATOM 723 C CA . ILE A 1 92 ? -6.197 -0.563 -5.076 1.00 81.56 92 ILE A CA 1
ATOM 724 C C . ILE A 1 92 ? -7.266 -1.493 -4.506 1.00 81.56 92 ILE A C 1
ATOM 726 O O . ILE A 1 92 ? -8.382 -1.062 -4.221 1.00 81.56 92 ILE A O 1
ATOM 730 N N . TYR A 1 93 ? -6.916 -2.762 -4.289 1.00 82.31 93 TYR A N 1
ATOM 731 C CA . TYR A 1 93 ? -7.844 -3.743 -3.745 1.00 82.31 93 TYR A CA 1
ATOM 732 C C . TYR A 1 93 ? -8.382 -3.325 -2.372 1.00 82.31 93 TYR A C 1
ATOM 734 O O . TYR A 1 93 ? -9.586 -3.405 -2.148 1.00 82.31 93 TYR A O 1
ATOM 742 N N . VAL A 1 94 ? -7.520 -2.824 -1.479 1.00 82.06 94 VAL A N 1
ATOM 743 C CA . VAL A 1 94 ? -7.926 -2.323 -0.155 1.00 82.06 94 VAL A CA 1
ATOM 744 C C . VAL A 1 94 ? -8.882 -1.131 -0.271 1.00 82.06 94 VAL A C 1
ATOM 746 O O . VAL A 1 94 ? -9.869 -1.092 0.457 1.00 82.06 94 VAL A O 1
ATOM 749 N N . VAL A 1 95 ? -8.654 -0.202 -1.206 1.00 78.62 95 VAL A N 1
ATOM 750 C CA . VAL A 1 95 ? -9.554 0.948 -1.428 1.00 78.62 95 VAL A CA 1
ATOM 751 C C . VAL A 1 95 ? -10.904 0.519 -2.007 1.00 78.62 95 VAL A C 1
ATOM 753 O O . VAL A 1 95 ? -11.941 1.017 -1.579 1.00 78.62 95 VAL A O 1
ATOM 756 N N . PHE A 1 96 ? -10.922 -0.407 -2.969 1.00 79.44 96 PHE A N 1
ATOM 757 C CA . PHE A 1 96 ? -12.170 -0.886 -3.576 1.00 79.44 96 PHE A CA 1
ATOM 758 C C . PHE A 1 96 ? -12.975 -1.805 -2.654 1.00 79.44 96 PHE A C 1
ATOM 760 O O . PHE A 1 96 ? -14.197 -1.877 -2.768 1.00 79.44 96 PHE A O 1
ATOM 767 N N . ARG A 1 97 ? -12.304 -2.538 -1.762 1.00 82.44 97 ARG A N 1
ATOM 768 C CA . ARG A 1 97 ? -12.916 -3.521 -0.857 1.00 82.44 97 ARG A CA 1
ATOM 769 C C . ARG A 1 97 ? -12.941 -3.036 0.591 1.00 82.44 97 ARG A C 1
ATOM 771 O O . ARG A 1 97 ? -13.020 -3.876 1.483 1.00 82.44 97 ARG A O 1
ATOM 778 N N . GLU A 1 98 ? -12.912 -1.724 0.814 1.00 78.50 98 GLU A N 1
ATOM 779 C CA . GLU A 1 98 ? -12.899 -1.085 2.137 1.00 78.50 98 GLU A CA 1
ATOM 780 C C . GLU A 1 98 ? -13.978 -1.681 3.065 1.00 78.50 98 GLU A C 1
ATOM 782 O O . GLU A 1 98 ? -13.657 -2.156 4.151 1.00 78.50 98 GLU A O 1
ATOM 787 N N . ASP A 1 99 ? -15.210 -1.848 2.566 1.00 78.94 99 ASP A N 1
ATOM 788 C CA . ASP A 1 99 ? -16.321 -2.455 3.320 1.00 78.94 99 ASP A CA 1
ATOM 789 C C . ASP A 1 99 ? -16.062 -3.907 3.758 1.00 78.94 99 ASP A C 1
ATOM 791 O O . ASP A 1 99 ? -16.551 -4.359 4.792 1.00 78.94 99 ASP A O 1
ATOM 795 N N . ASN A 1 100 ? -15.324 -4.684 2.960 1.00 83.12 100 ASN A N 1
ATOM 796 C CA . ASN A 1 100 ? -15.002 -6.072 3.303 1.00 83.12 100 ASN A CA 1
ATOM 797 C C . ASN A 1 100 ? -13.888 -6.137 4.348 1.00 83.12 100 ASN A C 1
ATOM 799 O O . ASN A 1 100 ? -13.888 -7.039 5.182 1.00 83.12 100 ASN A O 1
ATOM 803 N N . VAL A 1 101 ? -12.952 -5.187 4.304 1.00 83.38 101 VAL A N 1
ATOM 804 C CA . VAL A 1 101 ? -11.890 -5.059 5.305 1.00 83.38 101 VAL A CA 1
ATOM 805 C C . VAL A 1 101 ? -12.486 -4.643 6.649 1.00 83.38 101 VAL A C 1
ATOM 807 O O . VAL A 1 101 ? -12.151 -5.248 7.666 1.00 83.38 101 VAL A O 1
ATOM 810 N N . ASP A 1 102 ? -13.426 -3.697 6.646 1.00 82.50 102 ASP A N 1
ATOM 811 C CA . ASP A 1 102 ? -14.135 -3.265 7.854 1.00 82.50 102 ASP A CA 1
ATOM 812 C C . ASP A 1 102 ? -14.961 -4.427 8.452 1.00 82.50 102 ASP A C 1
ATOM 814 O O . ASP A 1 102 ? -14.832 -4.732 9.638 1.00 82.50 102 ASP A O 1
ATOM 818 N N . LYS A 1 103 ? -15.695 -5.191 7.624 1.00 86.31 103 LYS A N 1
ATOM 819 C CA . LYS A 1 103 ? -16.399 -6.413 8.075 1.00 86.31 103 LYS A CA 1
ATOM 820 C C . LYS A 1 103 ? -15.461 -7.462 8.669 1.00 86.31 103 LYS A C 1
ATOM 822 O O . LYS A 1 103 ? -15.803 -8.104 9.658 1.00 86.31 103 LYS A O 1
ATOM 827 N N . LEU A 1 104 ? -14.293 -7.669 8.061 1.00 87.00 104 LEU A N 1
ATOM 828 C CA . LEU A 1 104 ? -13.305 -8.623 8.564 1.00 87.00 104 LEU A CA 1
ATOM 829 C C . LEU A 1 104 ? -12.791 -8.211 9.950 1.00 87.00 104 LEU A C 1
ATOM 831 O O . LEU A 1 104 ? -12.649 -9.064 10.826 1.00 87.00 104 LEU A O 1
ATOM 835 N N . ILE A 1 105 ? -12.546 -6.915 10.154 1.00 86.75 105 ILE A N 1
ATOM 836 C CA . ILE A 1 105 ? -12.152 -6.350 11.450 1.00 86.75 105 ILE A CA 1
ATOM 837 C C . ILE A 1 105 ? -13.229 -6.607 12.509 1.00 86.75 105 ILE A C 1
ATOM 839 O O . ILE A 1 105 ? -12.903 -7.059 13.609 1.00 86.75 105 ILE A O 1
ATOM 843 N N . ASP A 1 106 ? -14.499 -6.384 12.175 1.00 86.50 106 ASP A N 1
ATOM 844 C CA . ASP A 1 106 ? -15.604 -6.618 13.107 1.00 86.50 106 ASP A CA 1
ATOM 845 C C . ASP A 1 106 ? -15.752 -8.103 13.463 1.00 86.50 106 ASP A C 1
ATOM 847 O O . ASP A 1 106 ? -15.928 -8.450 14.631 1.00 86.50 106 ASP A O 1
ATOM 851 N N . VAL A 1 107 ? -15.600 -9.005 12.488 1.00 88.94 107 VAL A N 1
ATOM 852 C CA . VAL A 1 107 ? -15.596 -10.456 12.740 1.00 88.94 107 VAL A CA 1
ATOM 853 C C . VAL A 1 107 ? -14.442 -10.854 13.664 1.00 88.94 107 VAL A C 1
ATOM 855 O O . VAL A 1 107 ? -14.651 -11.625 14.599 1.00 88.94 107 VAL A O 1
ATOM 858 N N . LEU A 1 108 ? -13.241 -10.308 13.456 1.00 87.69 108 LEU A N 1
ATOM 859 C CA . LEU A 1 108 ? -12.078 -10.582 14.308 1.00 87.69 108 LEU A CA 1
ATOM 860 C C . LEU A 1 108 ? -12.289 -10.107 15.749 1.00 87.69 108 LEU A C 1
ATOM 862 O O . LEU A 1 108 ? -11.966 -10.838 16.685 1.00 87.69 108 LEU A O 1
ATOM 866 N N . ARG A 1 109 ? -12.873 -8.921 15.936 1.00 87.25 109 ARG A N 1
ATOM 867 C CA . ARG A 1 109 ? -13.221 -8.412 17.269 1.00 87.25 109 ARG A CA 1
ATOM 868 C C . ARG A 1 109 ? -14.265 -9.271 17.960 1.00 87.25 109 ARG A C 1
ATOM 870 O O . ARG A 1 109 ? -14.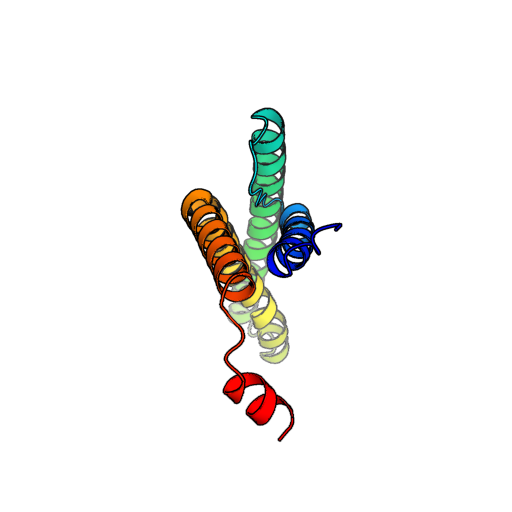094 -9.602 19.130 1.00 87.25 109 ARG A O 1
ATOM 877 N N . ASN A 1 110 ? -15.308 -9.668 17.233 1.00 87.19 110 ASN A N 1
ATOM 878 C CA . ASN A 1 110 ? -16.348 -10.544 17.764 1.00 87.19 110 ASN A CA 1
ATOM 879 C C . ASN A 1 110 ? -15.779 -11.916 18.151 1.00 87.19 110 ASN A C 1
ATOM 881 O O . ASN A 1 110 ? -16.154 -12.456 19.187 1.00 87.19 110 ASN A O 1
ATOM 885 N N . MET A 1 111 ? -14.838 -12.465 17.374 1.00 86.62 111 MET A N 1
ATOM 886 C CA . MET A 1 111 ? -14.154 -13.712 17.732 1.00 86.62 111 MET A CA 1
ATOM 887 C C . MET A 1 111 ? -13.296 -13.568 18.993 1.00 86.62 111 MET A C 1
ATOM 889 O O . MET A 1 111 ? -13.367 -14.434 19.862 1.00 86.62 111 MET A O 1
ATOM 893 N N . GLU A 1 112 ? -12.518 -12.488 19.128 1.00 86.31 112 GLU A N 1
ATOM 894 C CA . GLU A 1 112 ? -11.716 -12.259 20.340 1.00 86.31 112 GLU A CA 1
ATOM 895 C C . GLU A 1 112 ? -12.612 -12.054 21.574 1.00 86.31 112 GLU A C 1
ATOM 897 O O . GLU A 1 112 ? -12.352 -12.634 22.629 1.00 86.31 112 GLU A O 1
ATOM 902 N N . SER A 1 113 ? -13.697 -11.286 21.437 1.00 84.94 113 SER A N 1
ATOM 903 C CA . SER A 1 113 ? -14.679 -11.077 22.507 1.00 84.94 113 SER A CA 1
ATOM 904 C C . SER A 1 113 ? -15.359 -12.389 22.922 1.00 84.94 113 SER A C 1
ATOM 906 O O . SER A 1 113 ? -15.433 -12.696 24.113 1.00 84.94 113 SER A O 1
ATOM 908 N N . ASN A 1 114 ? -15.756 -13.220 21.951 1.00 86.38 114 ASN A N 1
ATOM 909 C CA . ASN A 1 114 ? -16.353 -14.529 22.212 1.00 86.38 114 ASN A CA 1
ATOM 910 C C . ASN A 1 114 ? -15.381 -15.503 22.898 1.00 86.38 114 ASN A C 1
ATOM 912 O O . ASN A 1 114 ? -15.800 -16.224 23.801 1.00 86.38 114 ASN A O 1
ATOM 916 N N . GLU A 1 115 ? -14.097 -15.535 22.516 1.00 82.81 115 GLU A N 1
ATOM 917 C CA . GLU A 1 115 ? -13.113 -16.408 23.182 1.00 82.81 115 GLU A CA 1
ATOM 918 C C . GLU A 1 115 ? -12.827 -15.939 24.617 1.00 82.81 115 GLU A C 1
ATOM 920 O O . GLU A 1 115 ? -12.697 -16.774 25.510 1.00 82.81 115 GLU A O 1
ATOM 925 N N . ARG A 1 116 ? -12.803 -14.622 24.877 1.00 80.69 116 ARG A N 1
ATOM 926 C CA . ARG A 1 116 ? -12.665 -14.077 26.242 1.00 80.69 116 ARG A CA 1
ATOM 927 C C . ARG A 1 116 ? -13.857 -14.414 27.141 1.00 80.69 116 ARG A C 1
ATOM 929 O O . ARG A 1 116 ? -13.664 -14.649 28.330 1.00 80.69 116 ARG A O 1
ATOM 936 N N . GLY A 1 117 ? -15.068 -14.446 26.582 1.00 75.81 117 GLY A N 1
ATOM 937 C CA . GLY A 1 117 ? -16.293 -14.831 27.292 1.00 75.81 117 GLY A CA 1
ATOM 938 C C . GLY A 1 117 ? -16.487 -16.344 27.441 1.00 75.81 117 GLY A C 1
ATOM 939 O O . GLY A 1 117 ? -17.399 -16.780 28.146 1.00 75.81 117 GLY A O 1
ATOM 940 N N . ARG A 1 118 ? -15.654 -17.163 26.789 1.00 76.38 118 ARG A N 1
ATOM 941 C CA . ARG A 1 118 ? -15.772 -18.621 26.835 1.00 76.38 118 ARG A CA 1
ATOM 942 C C . ARG A 1 118 ? -15.342 -19.136 28.215 1.00 76.38 118 ARG A C 1
ATOM 944 O O . ARG A 1 118 ? -14.257 -18.780 28.678 1.00 76.38 118 ARG A O 1
ATOM 951 N N . PRO A 1 119 ? -16.125 -20.011 28.876 1.00 69.12 119 PRO A N 1
ATOM 952 C CA . PRO A 1 119 ? -15.688 -20.628 30.121 1.00 69.12 119 PRO A CA 1
ATOM 953 C C . PRO A 1 119 ? -14.371 -21.374 29.879 1.00 69.12 119 PRO A C 1
ATOM 955 O O . PRO A 1 119 ? -14.245 -22.162 28.934 1.00 69.12 119 PRO A O 1
ATOM 958 N N . LYS A 1 120 ? -13.367 -21.095 30.719 1.00 61.03 120 LYS A N 1
ATOM 959 C CA . LYS A 1 120 ? -12.085 -21.801 30.688 1.00 61.03 120 LYS A CA 1
ATOM 960 C C . LYS A 1 120 ? -12.342 -23.278 30.974 1.00 61.03 120 LYS A C 1
ATOM 962 O O . LYS A 1 120 ? -12.588 -23.662 32.112 1.00 61.03 120 LYS A O 1
ATOM 967 N N . HIS A 1 121 ? -12.293 -24.110 29.940 1.00 57.97 121 HIS A N 1
ATOM 968 C CA . HIS A 1 121 ? -12.189 -25.549 30.135 1.00 57.97 121 HIS A CA 1
ATOM 969 C C . HIS A 1 121 ? -10.788 -25.849 30.672 1.00 57.97 121 HIS A C 1
ATOM 971 O O . HIS A 1 121 ? -9.799 -25.508 30.020 1.00 57.97 121 HIS A O 1
ATOM 977 N N . ALA A 1 122 ? -10.726 -26.473 31.851 1.00 56.19 122 ALA A N 1
ATOM 978 C CA . ALA A 1 122 ? -9.497 -26.814 32.571 1.00 56.19 122 ALA A CA 1
ATOM 979 C C . ALA A 1 122 ? -8.465 -27.588 31.720 1.00 56.19 122 ALA A C 1
ATOM 981 O O . ALA A 1 122 ? -7.270 -27.502 31.986 1.00 56.19 122 ALA A O 1
ATOM 982 N N . ASP A 1 123 ? -8.899 -28.257 30.646 1.00 57.78 123 ASP A N 1
ATOM 983 C CA . ASP A 1 123 ? -8.024 -29.001 29.733 1.00 57.78 123 ASP A CA 1
ATOM 984 C C . ASP A 1 123 ? -7.121 -28.115 28.855 1.00 57.78 123 ASP A C 1
ATOM 986 O O . ASP A 1 123 ? -6.021 -28.530 28.494 1.00 57.78 123 ASP A O 1
ATOM 990 N N . LYS A 1 124 ? -7.526 -26.878 28.515 1.00 55.56 124 LYS A N 1
ATOM 991 C CA . LYS A 1 124 ? -6.705 -25.996 27.655 1.00 55.56 124 LYS A CA 1
ATOM 992 C C . LYS A 1 124 ? -5.456 -25.470 28.377 1.00 55.56 124 LYS A C 1
ATOM 994 O O . LYS A 1 124 ? -4.403 -25.352 27.754 1.00 55.56 124 LYS A O 1
ATOM 999 N N . ASP A 1 125 ? -5.556 -25.197 29.678 1.00 56.84 125 ASP A N 1
ATOM 1000 C CA . ASP A 1 125 ? -4.440 -24.675 30.481 1.00 56.84 125 ASP A CA 1
ATOM 1001 C C . ASP A 1 125 ? -3.393 -25.761 30.803 1.00 56.84 125 ASP A C 1
ATOM 1003 O O . ASP A 1 125 ? -2.225 -25.440 31.029 1.00 56.84 125 ASP A O 1
ATOM 1007 N N . ALA A 1 126 ? -3.786 -27.042 30.782 1.00 57.53 126 ALA A N 1
ATOM 1008 C CA . ALA A 1 126 ? -2.870 -28.175 30.929 1.00 57.53 126 ALA A CA 1
ATOM 1009 C C . ALA A 1 126 ? -2.009 -28.397 29.671 1.00 57.53 126 ALA A C 1
ATOM 1011 O O . ALA A 1 126 ? -0.829 -28.713 29.785 1.00 57.53 126 ALA A O 1
ATOM 1012 N N . ILE A 1 127 ? -2.570 -28.170 28.477 1.00 60.22 127 ILE A N 1
ATOM 1013 C CA . ILE A 1 127 ? -1.857 -28.344 27.199 1.00 60.22 127 ILE A CA 1
ATOM 1014 C C . ILE A 1 127 ? -0.869 -27.196 26.949 1.00 60.22 127 ILE A C 1
ATOM 1016 O O . ILE A 1 127 ? 0.203 -27.421 26.405 1.00 60.22 127 ILE A O 1
ATOM 1020 N N . MET A 1 128 ? -1.187 -25.970 27.374 1.00 58.94 128 MET A N 1
ATOM 1021 C CA . MET A 1 128 ? -0.321 -24.799 27.156 1.00 58.94 128 MET A CA 1
ATOM 1022 C C . MET A 1 128 ? 0.884 -24.721 28.115 1.00 58.94 128 MET A C 1
ATOM 1024 O O . MET A 1 128 ? 1.729 -23.839 27.964 1.00 58.94 128 MET A O 1
ATOM 1028 N N . LYS A 1 129 ? 0.939 -25.608 29.119 1.00 55.16 129 LYS A N 1
ATOM 1029 C CA . LYS A 1 129 ? 2.045 -25.750 30.084 1.00 55.16 129 LYS A CA 1
ATOM 1030 C C . LYS A 1 129 ? 2.889 -27.018 29.875 1.00 55.16 129 LYS A C 1
ATOM 1032 O O . LYS A 1 129 ? 3.855 -27.198 30.616 1.00 55.16 129 LYS A O 1
ATOM 1037 N N . SER A 1 130 ? 2.513 -27.878 28.925 1.00 47.00 130 SER A N 1
ATOM 1038 C CA . SER A 1 130 ? 3.299 -29.030 28.457 1.00 47.00 130 SER A CA 1
ATOM 1039 C C . SER A 1 130 ? 4.200 -28.630 27.296 1.00 47.00 130 SER A C 1
ATOM 1041 O O . SER A 1 130 ? 5.193 -29.363 27.101 1.00 47.00 130 SER A O 1
#